Protein AF-A0A2V6WR02-F1 (afdb_monomer)

Mean predicted aligned error: 2.8 Å

pLDDT: mean 95.8, std 4.63, range [68.81, 98.56]

Foldseek 3Di:
DVQKDKDFDDDPNHGFWIWIKGQQDPPVGHQEIETPDTDGDPVCPPVCRRLVVVLVVCVVDFGKYKYWDFQVPVVVVVVCVVSVCVNVVNAKDKDQDPVNGGIMIIDGRNPD

Nearest PDB structures (foldseek):
  3exn-assembly1_A  TM=8.386E-01  e=8.373E-05  Thermus thermophilus HB8
  1j4j-assembly2_B  TM=6.556E-01  e=4.950E-04  Pseudomonas amygdali pv. tabaci
  3g8w-assembly1_A  TM=6.530E-01  e=2.746E-03  Staphylococcus epidermidis ATCC 12228
  1xeb-assembly6_F  TM=5.675E-01  e=2.000E-03  Pseudomonas aeruginosa
  6ee1-assembly1_A  TM=6.411E-01  e=3.948E-02  Mycobacterium tuberculosis CDC1551

Structure (mmCIF, N/CA/C/O backbone):
data_AF-A0A2V6WR02-F1
#
_entry.id   AF-A0A2V6WR02-F1
#
loop_
_atom_site.group_PDB
_atom_site.id
_atom_site.type_symbol
_atom_site.label_atom_id
_atom_site.label_alt_id
_atom_site.label_comp_id
_atom_site.label_asym_id
_atom_site.label_entity_id
_atom_site.label_seq_id
_atom_site.pdbx_PDB_ins_code
_atom_site.Cartn_x
_atom_site.Cartn_y
_atom_site.Cartn_z
_atom_site.occupancy
_atom_site.B_iso_or_equiv
_atom_site.auth_seq_id
_atom_site.auth_comp_id
_atom_site.auth_asym_id
_atom_site.auth_atom_id
_atom_site.pdbx_PDB_model_num
ATOM 1 N N . ASP A 1 1 ? 9.495 15.378 7.129 1.00 69.44 1 ASP A N 1
ATOM 2 C CA . ASP A 1 1 ? 10.101 15.098 5.812 1.00 69.44 1 ASP A CA 1
ATOM 3 C C . ASP A 1 1 ? 9.042 15.401 4.758 1.00 69.44 1 ASP A C 1
ATOM 5 O O . ASP A 1 1 ? 7.991 14.776 4.825 1.00 69.44 1 ASP A O 1
ATOM 9 N N . PRO A 1 2 ? 9.255 16.377 3.858 1.00 80.69 2 PRO A N 1
ATOM 10 C CA . PRO A 1 2 ? 8.253 16.799 2.876 1.00 80.69 2 PRO A CA 1
ATOM 11 C C . PRO A 1 2 ? 7.842 15.698 1.888 1.00 80.69 2 PRO A C 1
ATOM 13 O O . PRO A 1 2 ? 6.796 15.820 1.264 1.00 80.69 2 PRO A O 1
ATOM 16 N N . LYS A 1 3 ? 8.628 14.621 1.747 1.00 89.62 3 LYS A N 1
ATOM 17 C CA . LYS A 1 3 ? 8.296 13.481 0.874 1.00 89.62 3 LYS A CA 1
ATOM 18 C C . LYS A 1 3 ? 7.547 12.364 1.593 1.00 89.62 3 LYS A C 1
ATOM 20 O O . LYS A 1 3 ? 7.361 11.295 1.013 1.00 89.62 3 LYS A O 1
ATOM 25 N N . ARG A 1 4 ? 7.193 12.552 2.867 1.00 93.44 4 ARG A N 1
ATOM 26 C CA . ARG A 1 4 ? 6.527 11.535 3.682 1.00 93.44 4 ARG A CA 1
ATOM 27 C C . ARG A 1 4 ? 5.208 12.052 4.213 1.00 93.44 4 ARG A C 1
ATOM 29 O O . ARG A 1 4 ? 5.148 13.127 4.805 1.00 93.44 4 ARG A O 1
ATOM 36 N N . THR A 1 5 ? 4.183 11.225 4.085 1.00 96.31 5 THR A N 1
ATOM 37 C CA . THR A 1 5 ? 2.882 11.463 4.702 1.00 96.31 5 THR A CA 1
ATOM 38 C C . THR A 1 5 ? 2.569 10.312 5.641 1.00 96.31 5 THR A C 1
ATOM 40 O O . THR A 1 5 ? 2.646 9.146 5.253 1.00 96.31 5 THR A O 1
ATOM 43 N N . SER A 1 6 ? 2.236 10.647 6.885 1.00 97.12 6 SER A N 1
ATOM 44 C CA . SER A 1 6 ? 1.946 9.678 7.939 1.00 97.12 6 SER A CA 1
ATOM 45 C C . SER A 1 6 ? 0.478 9.752 8.325 1.00 97.12 6 SER A C 1
ATOM 47 O O . SER A 1 6 ? -0.056 10.839 8.539 1.00 97.12 6 SER A O 1
ATOM 49 N N . PHE A 1 7 ? -0.148 8.592 8.474 1.00 97.75 7 PHE A N 1
ATOM 50 C CA . PHE A 1 7 ? -1.537 8.452 8.885 1.00 97.75 7 PHE A CA 1
ATOM 51 C C . PHE A 1 7 ? -1.625 7.580 10.129 1.00 97.75 7 PHE A C 1
ATOM 53 O O . PHE A 1 7 ? -0.969 6.540 10.210 1.00 97.75 7 PHE A O 1
ATOM 60 N N . LEU A 1 8 ? -2.476 7.978 11.071 1.00 98.00 8 LEU A N 1
ATOM 61 C CA . LEU A 1 8 ? -2.939 7.113 12.150 1.00 98.00 8 LEU A CA 1
ATOM 62 C C . LEU A 1 8 ? -4.256 6.464 11.728 1.00 98.00 8 LEU A C 1
ATOM 64 O O . LEU A 1 8 ? -5.124 7.115 11.150 1.00 98.00 8 LEU A O 1
ATOM 68 N N . VAL A 1 9 ? -4.396 5.177 12.018 1.00 97.56 9 VAL A N 1
ATOM 69 C CA . VAL A 1 9 ? -5.609 4.408 11.731 1.00 97.56 9 VAL A CA 1
ATOM 70 C C . VAL A 1 9 ? -6.418 4.304 13.011 1.00 97.56 9 VAL A C 1
ATOM 72 O O . VAL A 1 9 ? -5.891 3.843 14.024 1.00 97.56 9 VAL A O 1
ATOM 75 N N . TYR A 1 10 ? -7.697 4.662 12.947 1.00 96.88 10 TYR A N 1
ATOM 76 C CA . TYR A 1 10 ? -8.646 4.506 14.044 1.00 96.88 10 TYR A CA 1
ATOM 77 C C . TYR A 1 10 ? -9.765 3.543 13.644 1.00 96.88 10 TYR A C 1
ATOM 79 O O . TYR A 1 10 ? -10.250 3.594 12.516 1.00 96.88 10 TYR A O 1
ATOM 87 N N . VAL A 1 11 ? -10.169 2.676 14.571 1.00 95.19 11 VAL A N 1
ATOM 88 C CA . VAL A 1 11 ? -11.345 1.799 14.454 1.00 95.19 11 VAL A CA 1
ATOM 89 C C . VAL A 1 11 ? -12.207 2.062 15.681 1.00 95.19 11 VAL A C 1
ATOM 91 O O . VAL A 1 11 ? -11.706 1.961 16.801 1.00 95.19 11 VAL A O 1
ATOM 94 N N . ASP A 1 12 ? -13.459 2.470 15.468 1.00 93.25 12 ASP A N 1
ATOM 95 C CA . ASP A 1 12 ? -14.409 2.848 16.527 1.00 93.25 12 ASP A CA 1
ATOM 96 C C . ASP A 1 12 ? -13.827 3.857 17.537 1.00 93.25 12 ASP A C 1
ATOM 98 O O . ASP A 1 12 ? -13.960 3.725 18.751 1.00 93.25 12 ASP A O 1
ATOM 102 N N . GLY A 1 13 ? -13.096 4.855 17.028 1.00 94.00 13 GLY A N 1
ATOM 103 C CA . GLY A 1 13 ? -12.453 5.896 17.839 1.00 94.00 13 GLY A CA 1
ATOM 104 C C . GLY A 1 13 ? -11.181 5.459 18.578 1.00 94.00 13 GLY A C 1
ATOM 105 O O . GLY A 1 13 ? -10.500 6.300 19.161 1.00 94.00 13 GLY A O 1
ATOM 106 N N . ALA A 1 14 ? -10.796 4.181 18.522 1.00 95.25 14 ALA A N 1
ATOM 107 C CA . ALA A 1 14 ? -9.576 3.678 19.144 1.00 95.25 14 ALA A CA 1
ATOM 108 C C . ALA A 1 14 ? -8.417 3.591 18.143 1.00 95.25 14 ALA A C 1
ATOM 110 O O . ALA A 1 14 ? -8.594 3.137 17.011 1.00 95.25 14 ALA A O 1
ATOM 111 N N . LEU A 1 15 ? -7.205 3.958 18.577 1.00 96.94 15 LEU A N 1
ATOM 112 C CA . LEU A 1 15 ? -6.002 3.801 17.757 1.00 96.94 15 LEU A CA 1
ATOM 113 C C . LEU A 1 15 ? -5.801 2.317 17.405 1.00 96.94 15 LEU A C 1
ATOM 115 O O . LEU A 1 15 ? -5.717 1.453 18.283 1.00 96.94 15 LEU A O 1
ATOM 119 N N . ALA A 1 16 ? -5.731 2.035 16.108 1.00 97.25 16 ALA A N 1
ATOM 120 C CA . ALA A 1 16 ? -5.704 0.696 15.534 1.00 97.25 16 ALA A CA 1
ATOM 121 C C . ALA A 1 16 ? -4.434 0.416 14.718 1.00 97.25 16 ALA A C 1
ATOM 123 O O . ALA A 1 16 ? -4.137 -0.750 14.447 1.00 97.25 16 ALA A O 1
ATOM 124 N N . GLY A 1 17 ? -3.669 1.441 14.340 1.00 97.81 17 GLY A N 1
ATOM 125 C CA . GLY A 1 17 ? -2.487 1.272 13.502 1.00 97.81 17 GLY A CA 1
ATOM 126 C C . GLY A 1 17 ? -1.968 2.570 12.900 1.00 97.81 17 GLY A C 1
ATOM 127 O O . GLY A 1 17 ? -2.340 3.660 13.333 1.00 97.81 17 GLY A O 1
ATOM 128 N N . PHE A 1 18 ? -1.117 2.438 11.887 1.00 98.38 18 PHE A N 1
ATOM 129 C CA . PHE A 1 18 ? -0.558 3.563 11.144 1.00 98.38 18 PHE A CA 1
ATOM 130 C C . PHE A 1 18 ? -0.106 3.152 9.737 1.00 98.38 18 PHE A C 1
ATOM 132 O O . PHE A 1 18 ? 0.134 1.971 9.460 1.00 98.38 18 PHE A O 1
ATOM 139 N N . VAL A 1 19 ? 0.041 4.149 8.863 1.00 98.50 19 VAL A N 1
ATOM 140 C CA . VAL A 1 19 ? 0.591 4.004 7.510 1.00 98.50 19 VAL A CA 1
ATOM 141 C C . VAL A 1 19 ? 1.541 5.155 7.216 1.00 98.50 19 VAL A C 1
ATOM 143 O O . VAL A 1 19 ? 1.200 6.311 7.463 1.00 98.50 19 VAL A O 1
ATOM 146 N N . LEU A 1 20 ? 2.716 4.850 6.668 1.00 97.94 20 LEU A N 1
ATOM 147 C CA . LEU A 1 20 ? 3.654 5.844 6.151 1.00 97.94 20 LEU A CA 1
ATOM 148 C C . LEU A 1 20 ? 3.770 5.682 4.636 1.00 97.94 20 LEU A C 1
ATOM 150 O O . LEU A 1 20 ? 4.177 4.628 4.146 1.00 97.94 20 LEU A O 1
ATOM 154 N N . VAL A 1 21 ? 3.444 6.748 3.912 1.00 97.81 21 VAL A N 1
ATOM 155 C CA . VAL A 1 21 ? 3.591 6.855 2.458 1.00 97.81 21 VAL A CA 1
ATOM 156 C C . VAL A 1 21 ? 4.823 7.695 2.150 1.00 97.81 21 VAL A C 1
ATOM 158 O O . VAL A 1 21 ? 5.064 8.704 2.818 1.00 97.81 21 VAL A O 1
ATOM 161 N N . ARG A 1 22 ? 5.599 7.296 1.138 1.00 96.69 22 ARG A N 1
ATOM 162 C CA . ARG A 1 22 ? 6.740 8.071 0.640 1.00 96.69 22 ARG A CA 1
ATOM 163 C C . ARG A 1 22 ? 6.632 8.335 -0.859 1.00 96.69 22 ARG A C 1
ATOM 165 O O . ARG A 1 22 ? 6.422 7.404 -1.635 1.00 96.69 22 ARG A O 1
ATOM 172 N N . ASP A 1 23 ? 6.879 9.580 -1.257 1.00 94.81 23 ASP A N 1
ATOM 173 C CA . ASP A 1 23 ? 7.140 9.963 -2.645 1.00 94.81 23 ASP A CA 1
ATOM 174 C C . ASP A 1 23 ? 8.599 9.643 -3.002 1.00 94.81 23 ASP A C 1
ATOM 176 O O . ASP A 1 23 ? 9.538 10.253 -2.480 1.00 94.81 23 ASP A O 1
ATOM 180 N N . GLY A 1 24 ? 8.806 8.670 -3.892 1.00 95.19 24 GLY A N 1
ATOM 181 C CA . GLY A 1 24 ? 10.131 8.133 -4.204 1.00 95.19 24 GLY A CA 1
ATOM 182 C C . GLY A 1 24 ? 10.276 6.690 -3.733 1.00 95.19 24 GLY A C 1
ATOM 183 O O . GLY A 1 24 ? 10.849 6.419 -2.669 1.00 95.19 24 GLY A O 1
ATOM 184 N N . ALA A 1 25 ? 9.750 5.770 -4.534 1.00 95.75 25 ALA A N 1
ATOM 185 C CA . ALA A 1 25 ? 9.848 4.341 -4.293 1.00 95.75 25 ALA A CA 1
ATOM 186 C C . ALA A 1 25 ? 11.298 3.845 -4.369 1.00 95.75 25 ALA A C 1
ATOM 188 O O . ALA A 1 25 ? 12.125 4.414 -5.086 1.00 95.75 25 ALA A O 1
ATOM 189 N N . ARG A 1 26 ? 11.608 2.779 -3.625 1.00 92.56 26 ARG A N 1
ATOM 190 C CA . ARG A 1 26 ? 12.967 2.233 -3.499 1.00 92.56 26 ARG A CA 1
ATOM 191 C C . ARG A 1 26 ? 13.635 1.908 -4.839 1.00 92.56 26 ARG A C 1
ATOM 193 O O . ARG A 1 26 ? 14.813 2.214 -4.989 1.00 92.56 26 ARG A O 1
ATOM 200 N N . PHE A 1 27 ? 12.925 1.277 -5.772 1.00 95.38 27 PHE A N 1
ATOM 201 C CA . PHE A 1 27 ? 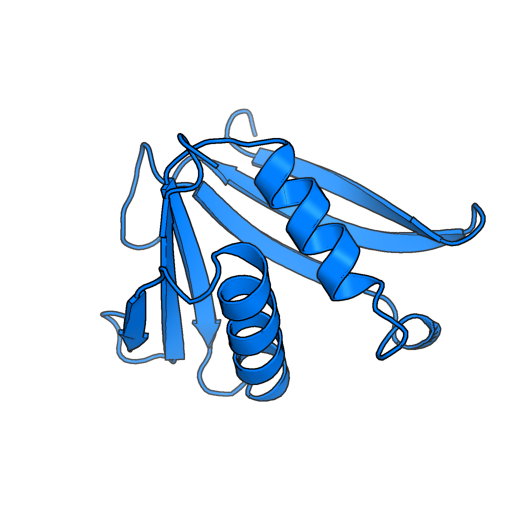13.492 0.821 -7.045 1.00 95.38 27 PHE A CA 1
ATOM 202 C C . PHE A 1 27 ? 13.024 1.657 -8.237 1.00 95.38 27 PHE A C 1
ATOM 204 O O . PHE A 1 27 ? 13.791 1.845 -9.177 1.00 95.38 27 PHE A O 1
ATOM 211 N N . ALA A 1 28 ? 11.788 2.163 -8.222 1.00 95.44 28 ALA A N 1
ATOM 212 C CA . ALA A 1 28 ? 11.270 3.008 -9.304 1.00 95.44 28 ALA A CA 1
ATOM 213 C C . ALA A 1 28 ? 11.634 4.501 -9.165 1.00 95.44 28 ALA A C 1
ATOM 215 O O . ALA A 1 28 ? 11.557 5.240 -10.144 1.00 95.44 28 ALA A O 1
ATOM 216 N N . GLY A 1 29 ? 12.044 4.955 -7.977 1.00 94.88 29 GLY A N 1
ATOM 217 C CA . GLY A 1 29 ? 12.468 6.333 -7.746 1.00 94.88 29 GLY A CA 1
ATOM 218 C C . GLY A 1 29 ? 11.328 7.357 -7.767 1.00 94.88 29 GLY A C 1
ATOM 219 O O . GLY A 1 29 ? 10.180 7.068 -7.420 1.00 94.88 29 GLY A O 1
ATOM 220 N N . VAL A 1 30 ? 11.676 8.601 -8.114 1.00 93.94 30 VAL A N 1
ATOM 221 C CA . VAL A 1 30 ? 10.769 9.763 -8.103 1.00 93.94 30 VAL A CA 1
ATOM 222 C C . VAL A 1 30 ? 9.607 9.564 -9.082 1.00 93.94 30 VAL A C 1
ATOM 224 O O . VAL A 1 30 ? 9.773 9.000 -10.158 1.00 93.94 30 VAL A O 1
ATOM 227 N N . GLY A 1 31 ? 8.414 10.034 -8.707 1.00 94.06 31 GLY A N 1
ATOM 228 C CA . GLY A 1 31 ? 7.191 9.859 -9.500 1.00 94.06 31 GLY A CA 1
ATOM 229 C C . GLY A 1 31 ? 6.492 8.513 -9.283 1.00 94.06 31 GLY A C 1
ATOM 230 O O . GLY A 1 31 ? 5.439 8.281 -9.873 1.00 94.06 31 GLY A O 1
ATOM 231 N N . THR A 1 32 ? 7.044 7.654 -8.420 1.00 97.44 32 THR A N 1
ATOM 232 C CA . THR A 1 32 ? 6.402 6.430 -7.929 1.00 97.44 32 THR A CA 1
ATOM 233 C C . THR A 1 32 ? 6.360 6.462 -6.405 1.00 97.44 32 THR A C 1
ATOM 235 O O . THR A 1 32 ? 7.351 6.810 -5.757 1.00 97.44 32 THR A O 1
ATOM 238 N N . ARG A 1 33 ? 5.209 6.123 -5.828 1.00 97.94 33 ARG A N 1
ATOM 239 C CA . ARG A 1 33 ? 4.988 6.088 -4.379 1.00 97.94 33 ARG A CA 1
ATOM 240 C C . ARG A 1 33 ? 5.215 4.703 -3.815 1.00 97.94 33 ARG A C 1
ATOM 242 O O . ARG A 1 33 ? 5.006 3.706 -4.500 1.00 97.94 33 ARG A O 1
ATOM 249 N N . GLU A 1 34 ? 5.571 4.651 -2.541 1.00 97.31 34 GLU A N 1
ATOM 250 C CA . GLU A 1 34 ? 5.552 3.413 -1.769 1.00 97.31 34 GLU A CA 1
ATOM 251 C C . GLU A 1 34 ? 4.858 3.601 -0.423 1.00 97.31 34 GLU A C 1
ATOM 253 O O . GLU A 1 34 ? 4.788 4.708 0.116 1.00 97.31 34 GLU A O 1
ATOM 258 N N . ILE A 1 35 ? 4.402 2.488 0.148 1.00 98.06 35 ILE A N 1
ATOM 259 C CA . ILE A 1 35 ? 4.098 2.403 1.575 1.00 98.06 35 ILE A CA 1
ATOM 260 C C . ILE A 1 35 ? 5.362 1.899 2.270 1.00 98.06 35 ILE A C 1
ATOM 262 O O . ILE A 1 35 ? 5.709 0.724 2.148 1.00 98.06 35 ILE A O 1
ATOM 266 N N . SER A 1 36 ? 6.067 2.790 2.969 1.00 95.44 36 SER A N 1
ATOM 267 C CA . SER A 1 36 ? 7.322 2.438 3.641 1.00 95.44 36 SER A CA 1
ATOM 268 C C . SER A 1 36 ? 7.080 1.662 4.930 1.00 95.44 36 SER A C 1
ATOM 270 O O . SER A 1 36 ? 7.880 0.802 5.288 1.00 95.44 36 SER A O 1
ATOM 272 N N . GLU A 1 37 ? 5.974 1.954 5.622 1.00 96.69 37 GLU A N 1
ATOM 273 C CA . GLU A 1 37 ? 5.542 1.217 6.809 1.00 96.69 37 GLU A CA 1
ATOM 274 C C . GLU A 1 37 ? 4.020 1.081 6.838 1.00 96.69 37 GLU A C 1
ATOM 276 O O . GLU A 1 37 ? 3.287 2.017 6.515 1.00 96.69 37 GLU A O 1
ATOM 281 N N . PHE A 1 38 ? 3.549 -0.096 7.243 1.00 97.94 38 PHE A N 1
ATOM 282 C CA . PHE A 1 38 ? 2.132 -0.408 7.371 1.00 97.94 38 PHE A CA 1
ATOM 283 C C . PHE A 1 38 ? 1.919 -1.316 8.571 1.00 97.94 38 PHE A C 1
ATOM 285 O O . PHE A 1 38 ? 2.456 -2.428 8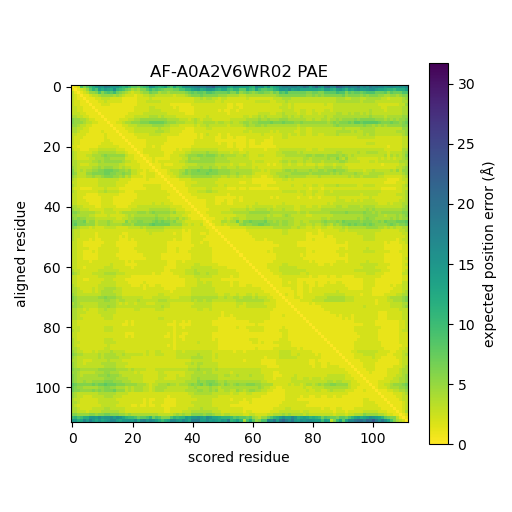.622 1.00 97.94 38 PHE A O 1
ATOM 292 N N . PHE A 1 39 ? 1.117 -0.866 9.529 1.00 97.31 39 PHE A N 1
ATOM 293 C CA . PHE A 1 39 ? 0.879 -1.627 10.741 1.00 97.31 39 PHE A CA 1
ATOM 294 C C . PHE A 1 39 ? -0.568 -1.519 11.199 1.00 97.31 39 PHE A C 1
ATOM 296 O O . PHE A 1 39 ? -1.128 -0.434 11.305 1.00 97.31 39 PHE A O 1
ATOM 303 N N . VAL A 1 40 ? -1.144 -2.671 11.540 1.00 96.81 40 VAL A N 1
ATOM 304 C CA . VAL A 1 40 ? -2.450 -2.792 12.194 1.00 96.81 40 VAL A CA 1
ATOM 305 C C . VAL A 1 40 ? -2.275 -3.664 13.435 1.00 96.81 40 VAL A C 1
ATOM 307 O O . VAL A 1 40 ? -1.665 -4.744 13.371 1.00 96.81 40 VAL A O 1
ATOM 310 N N . LEU A 1 41 ? -2.804 -3.208 14.570 1.00 95.88 41 LEU A N 1
ATOM 311 C CA . LEU A 1 41 ? -2.778 -3.919 15.845 1.00 95.88 41 LEU A CA 1
ATOM 312 C C . LEU A 1 41 ? -3.446 -5.288 15.720 1.00 95.88 41 LEU A C 1
ATOM 314 O O . LEU A 1 41 ? -4.464 -5.452 15.050 1.00 95.88 41 LEU A O 1
ATOM 318 N N . ARG A 1 42 ? -2.890 -6.283 16.419 1.00 93.44 42 ARG A N 1
ATOM 319 C CA . ARG A 1 42 ? -3.314 -7.690 16.322 1.00 93.44 42 ARG A CA 1
ATOM 320 C C . ARG A 1 42 ? -4.821 -7.885 16.531 1.00 93.44 42 ARG A C 1
ATOM 322 O O . ARG A 1 42 ? -5.409 -8.678 15.802 1.00 93.44 42 ARG A O 1
ATOM 329 N N . ARG A 1 43 ? -5.428 -7.156 17.475 1.00 93.88 43 ARG A N 1
ATOM 330 C CA . ARG A 1 43 ? -6.866 -7.239 17.794 1.00 93.88 43 ARG A CA 1
ATOM 331 C C . ARG A 1 43 ? -7.796 -6.815 16.646 1.00 93.88 43 ARG A C 1
ATOM 333 O O . ARG A 1 43 ? -8.943 -7.231 16.643 1.00 93.88 43 ARG A O 1
ATOM 340 N N . HIS A 1 44 ? -7.295 -6.040 15.679 1.00 92.38 44 HIS A N 1
ATOM 341 C CA . HIS A 1 44 ? -8.047 -5.559 14.509 1.00 92.38 44 HIS A CA 1
ATOM 342 C C . HIS A 1 44 ? -7.678 -6.307 13.212 1.00 92.38 44 HIS A C 1
ATOM 344 O O . HIS A 1 44 ? -8.089 -5.928 12.116 1.00 92.38 44 HIS A O 1
ATOM 350 N N . ARG A 1 45 ? -6.857 -7.365 13.287 1.00 89.94 45 ARG A N 1
ATOM 351 C CA . ARG A 1 45 ? -6.463 -8.146 12.102 1.00 89.94 45 ARG A CA 1
ATOM 352 C C . ARG A 1 45 ? -7.537 -9.165 11.731 1.00 89.94 45 ARG A C 1
ATOM 354 O O . ARG A 1 45 ? -8.244 -9.673 12.594 1.00 89.94 45 ARG A O 1
ATOM 361 N N . ARG A 1 46 ? -7.568 -9.537 10.444 1.00 89.12 46 ARG A N 1
ATOM 362 C CA . ARG A 1 46 ? -8.520 -10.502 9.847 1.00 89.12 46 ARG A CA 1
ATOM 363 C C . ARG A 1 46 ? -9.991 -10.062 9.903 1.00 89.12 46 ARG A C 1
ATOM 365 O O . ARG A 1 46 ? -10.874 -10.887 9.738 1.00 8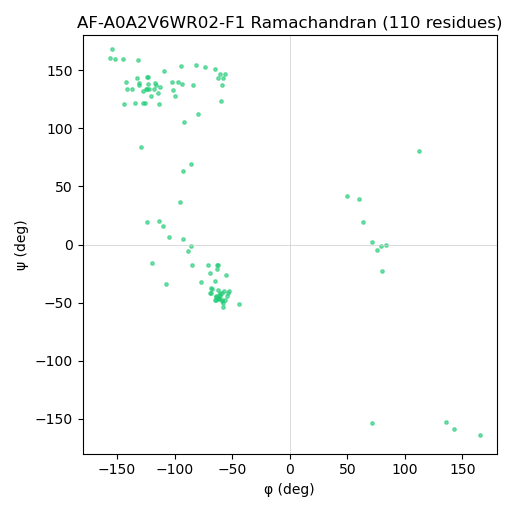9.12 46 ARG A O 1
ATOM 372 N N . GLN A 1 47 ? -10.230 -8.767 10.097 1.00 91.62 47 GLN A N 1
ATOM 373 C CA . GLN A 1 47 ? -11.553 -8.130 10.097 1.00 91.62 47 GLN A CA 1
ATOM 374 C C . GLN A 1 47 ? -11.711 -7.158 8.911 1.00 91.6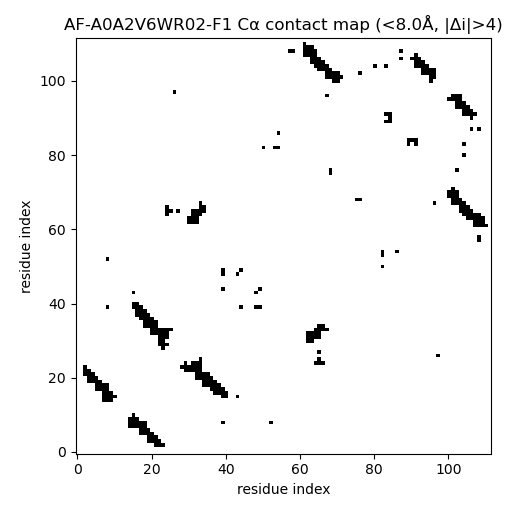2 47 GLN A C 1
ATOM 376 O O . GLN A 1 47 ? -12.490 -6.223 8.973 1.00 91.62 47 GLN A O 1
ATOM 381 N N . GLY A 1 48 ? -10.896 -7.292 7.858 1.00 94.06 48 GLY A N 1
ATOM 382 C CA . GLY A 1 48 ? -10.926 -6.391 6.693 1.00 94.06 48 GLY A CA 1
ATOM 383 C C . GLY A 1 48 ? -10.195 -5.050 6.864 1.00 94.06 48 GLY A C 1
ATOM 384 O O . GLY A 1 48 ? -9.707 -4.520 5.870 1.00 94.06 48 GLY A O 1
ATOM 385 N N . VAL A 1 49 ? -9.989 -4.574 8.101 1.00 96.19 49 VAL A N 1
ATOM 386 C CA . VAL A 1 49 ? -9.389 -3.256 8.426 1.00 96.19 49 VAL A CA 1
ATOM 387 C C . VAL A 1 49 ? -8.151 -2.918 7.591 1.00 96.19 49 VAL A C 1
ATOM 389 O O . VAL A 1 49 ? -8.076 -1.856 6.986 1.00 96.19 49 VAL A O 1
ATOM 392 N N . GLY A 1 50 ? -7.168 -3.821 7.515 1.00 97.00 50 GLY A N 1
ATOM 393 C CA . GLY A 1 50 ? -5.939 -3.549 6.762 1.00 97.00 50 GLY A CA 1
ATOM 394 C C . GLY A 1 50 ? -6.177 -3.335 5.262 1.00 97.00 50 GLY A C 1
ATOM 395 O O . GLY A 1 50 ? -5.553 -2.466 4.661 1.00 97.00 50 GLY A O 1
ATOM 396 N N . GLY A 1 51 ? -7.089 -4.103 4.662 1.00 98.00 51 GLY A N 1
ATOM 397 C CA . GLY A 1 51 ? -7.429 -3.956 3.247 1.00 98.00 51 GLY A CA 1
ATOM 398 C C . GLY A 1 51 ? -8.152 -2.640 2.969 1.00 98.00 51 GLY A C 1
ATOM 399 O O . GLY A 1 51 ? -7.815 -1.955 2.006 1.00 98.00 51 GLY A O 1
ATOM 400 N N . GLU A 1 52 ? -9.082 -2.247 3.841 1.00 97.75 52 GLU A N 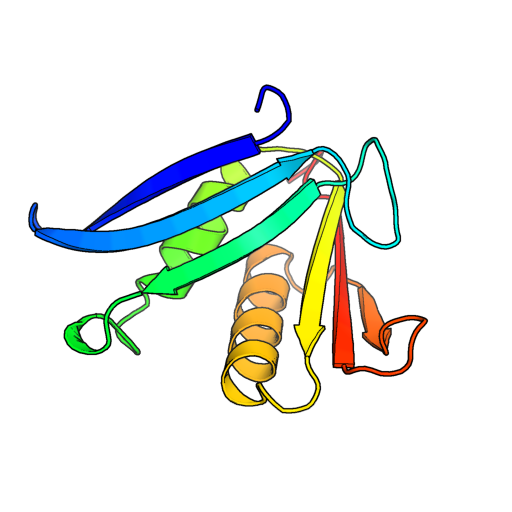1
ATOM 401 C CA . GLU A 1 52 ? -9.777 -0.960 3.726 1.00 97.75 52 GLU A CA 1
ATOM 402 C C . GLU A 1 52 ? -8.828 0.224 3.888 1.00 97.75 52 GLU A C 1
ATOM 404 O O . GLU A 1 52 ? -8.848 1.137 3.068 1.00 97.75 52 GLU A O 1
ATOM 409 N N . VAL A 1 53 ? -7.941 0.182 4.886 1.00 98.06 53 VAL A N 1
ATOM 410 C CA . VAL A 1 53 ? -6.925 1.222 5.092 1.00 98.06 53 VAL A CA 1
ATOM 411 C C . VAL A 1 53 ? -6.034 1.360 3.860 1.00 98.06 53 VAL A C 1
ATOM 413 O O . VAL A 1 53 ? -5.823 2.473 3.384 1.00 98.06 53 VAL A O 1
ATOM 416 N N . ALA A 1 54 ? -5.526 0.247 3.323 1.00 98.38 54 ALA A N 1
ATOM 417 C CA . ALA A 1 54 ? -4.697 0.268 2.123 1.00 98.38 54 ALA A CA 1
ATOM 418 C C . ALA A 1 54 ? -5.447 0.857 0.920 1.00 98.38 54 ALA A C 1
ATOM 420 O O . ALA A 1 54 ? -4.904 1.715 0.229 1.00 98.38 54 ALA A O 1
ATOM 421 N N . ARG A 1 55 ? -6.710 0.459 0.710 1.00 98.19 55 ARG A N 1
ATOM 422 C CA . ARG A 1 55 ? -7.566 1.018 -0.343 1.00 98.19 55 ARG A CA 1
ATOM 423 C C . ARG A 1 55 ? -7.729 2.530 -0.191 1.00 98.19 55 ARG A C 1
ATOM 425 O O . ARG A 1 55 ? -7.494 3.249 -1.154 1.00 98.19 55 ARG A O 1
ATOM 432 N N . CYS A 1 56 ? -8.089 3.005 1.001 1.00 97.69 56 CYS A N 1
ATOM 433 C CA . CYS A 1 56 ? -8.242 4.434 1.270 1.00 97.69 56 CYS A CA 1
ATOM 434 C C . CYS A 1 56 ? -6.941 5.197 0.999 1.00 97.69 56 CYS A C 1
ATOM 436 O O . CYS A 1 56 ? -6.971 6.262 0.393 1.00 97.69 56 CYS A O 1
ATOM 438 N N . VAL A 1 57 ? -5.791 4.641 1.393 1.00 98.25 57 VAL A N 1
ATOM 439 C CA . VAL A 1 57 ? -4.482 5.239 1.098 1.00 98.25 57 VAL A CA 1
ATOM 440 C C . VAL A 1 57 ? -4.226 5.308 -0.403 1.00 98.25 57 VAL A C 1
ATOM 442 O O . VAL A 1 57 ? -3.829 6.360 -0.890 1.00 98.25 57 VAL A O 1
ATOM 445 N N . PHE A 1 58 ? -4.486 4.243 -1.157 1.00 98.31 58 PHE A N 1
ATOM 446 C CA . PHE A 1 58 ? -4.325 4.288 -2.609 1.00 98.31 58 PHE A CA 1
ATOM 447 C C . PHE A 1 58 ? -5.248 5.328 -3.259 1.00 98.31 58 PHE A C 1
ATOM 449 O O . PHE A 1 58 ? -4.782 6.102 -4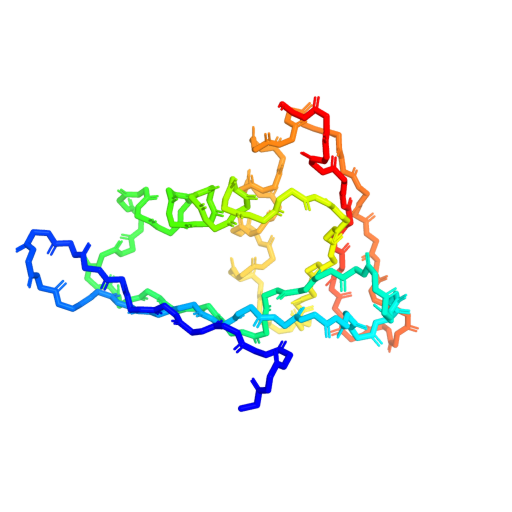.093 1.00 98.31 58 PHE A O 1
ATOM 456 N N . ASP A 1 59 ? -6.511 5.404 -2.833 1.00 97.62 59 ASP A N 1
ATOM 457 C CA . ASP A 1 59 ? -7.493 6.365 -3.353 1.00 97.62 59 ASP A CA 1
ATOM 458 C C . ASP A 1 59 ? -7.117 7.828 -3.032 1.00 97.62 59 ASP A C 1
ATOM 460 O O . ASP A 1 59 ? -7.377 8.719 -3.838 1.00 97.62 59 ASP A O 1
ATOM 464 N N . MET A 1 60 ? -6.448 8.089 -1.901 1.00 96.75 60 MET A N 1
ATOM 465 C CA . MET A 1 60 ? -5.949 9.430 -1.551 1.00 96.75 60 MET A CA 1
ATOM 466 C C . MET A 1 60 ? -4.785 9.904 -2.433 1.00 96.75 60 MET A C 1
ATOM 468 O O . MET A 1 60 ? -4.578 11.110 -2.560 1.00 96.75 60 MET A O 1
ATOM 472 N N . PHE A 1 61 ? -4.019 8.989 -3.038 1.00 96.19 61 PHE A N 1
ATOM 473 C CA . PHE A 1 61 ? -2.863 9.345 -3.867 1.00 96.19 61 PHE A CA 1
ATOM 474 C C . PHE A 1 61 ? -2.905 8.655 -5.236 1.00 96.19 61 PHE A C 1
ATOM 476 O O . PHE A 1 61 ? -2.230 7.638 -5.443 1.00 96.19 61 PHE A O 1
ATOM 483 N N . PRO A 1 62 ? -3.626 9.242 -6.207 1.00 96.75 62 PRO A N 1
ATOM 484 C CA . PRO A 1 62 ? -3.579 8.794 -7.590 1.00 96.75 62 PRO A CA 1
ATOM 485 C C . PRO A 1 62 ? -2.153 8.854 -8.161 1.00 96.75 62 PRO A C 1
ATOM 487 O O . PRO A 1 62 ? -1.413 9.825 -7.950 1.00 96.75 62 PRO A O 1
ATOM 490 N N . GLY A 1 63 ? -1.758 7.814 -8.893 1.00 97.44 63 GLY A N 1
ATOM 491 C CA . GLY A 1 63 ? -0.469 7.719 -9.570 1.00 97.44 63 GLY A CA 1
ATOM 492 C C . GLY A 1 63 ? 0.139 6.318 -9.560 1.00 97.44 63 GLY A C 1
ATOM 493 O O . GLY A 1 63 ? -0.531 5.302 -9.379 1.00 97.44 63 GLY A O 1
ATOM 494 N N . LYS A 1 64 ? 1.457 6.277 -9.760 1.00 98.31 64 LYS A N 1
ATOM 495 C CA . LYS A 1 64 ? 2.235 5.037 -9.796 1.00 98.31 64 LYS A CA 1
ATOM 496 C C . LYS A 1 64 ? 2.617 4.594 -8.393 1.00 98.31 64 LYS A C 1
ATOM 498 O O . LYS A 1 64 ? 3.098 5.399 -7.593 1.00 98.31 64 LYS A O 1
ATOM 503 N N . TRP A 1 65 ? 2.493 3.299 -8.147 1.00 98.56 65 TRP A N 1
ATOM 504 C CA . TRP A 1 65 ? 2.812 2.655 -6.883 1.00 98.56 65 TRP A CA 1
ATOM 505 C C . TRP A 1 65 ? 3.819 1.524 -7.062 1.00 98.56 65 TRP A C 1
ATOM 507 O O . TRP A 1 65 ? 3.776 0.772 -8.036 1.00 98.56 65 TRP A O 1
ATOM 517 N N . GLU A 1 66 ? 4.697 1.386 -6.075 1.00 98.44 66 GLU A N 1
ATOM 518 C CA . GLU A 1 66 ? 5.598 0.261 -5.874 1.00 98.44 66 GLU A CA 1
ATOM 519 C C . GLU A 1 66 ? 5.540 -0.147 -4.400 1.00 98.44 66 GLU A C 1
ATOM 521 O O . GLU A 1 66 ? 5.806 0.653 -3.505 1.00 98.44 66 GLU A O 1
ATOM 526 N N . LEU A 1 67 ? 5.181 -1.398 -4.130 1.00 98.19 67 LEU A N 1
ATOM 527 C CA . LEU A 1 67 ? 5.174 -1.952 -2.781 1.00 98.19 67 LEU A CA 1
ATOM 528 C C . LEU A 1 67 ? 6.164 -3.100 -2.722 1.00 98.19 67 LEU A C 1
ATOM 530 O O . LEU A 1 67 ? 6.174 -3.956 -3.600 1.00 98.19 67 LEU A O 1
ATOM 534 N N . THR A 1 68 ? 6.988 -3.131 -1.679 1.00 97.69 68 THR A N 1
ATOM 535 C CA . THR A 1 68 ? 8.006 -4.170 -1.503 1.00 97.69 68 THR A CA 1
ATOM 536 C C . THR A 1 68 ? 7.816 -4.878 -0.170 1.00 97.69 68 THR A C 1
ATOM 538 O O . THR A 1 68 ? 7.423 -4.274 0.828 1.00 97.69 68 THR A O 1
ATOM 541 N N . GLN A 1 69 ? 8.084 -6.180 -0.142 1.00 97.44 69 GLN A N 1
ATOM 542 C CA . GLN A 1 69 ? 8.079 -6.983 1.078 1.00 97.44 69 GLN A CA 1
ATOM 543 C C . GLN A 1 69 ? 9.337 -7.839 1.118 1.00 97.44 69 GLN A C 1
ATOM 545 O O . GLN A 1 69 ? 9.797 -8.316 0.084 1.00 97.44 69 GLN A O 1
ATOM 550 N N . ILE A 1 70 ? 9.902 -8.033 2.308 1.00 97.00 70 ILE A N 1
ATOM 551 C CA . ILE A 1 70 ? 11.061 -8.913 2.498 1.00 97.00 70 ILE A CA 1
ATOM 552 C C . ILE A 1 70 ? 10.664 -10.391 2.410 1.00 97.00 70 ILE A C 1
ATOM 554 O O . ILE A 1 70 ? 9.529 -10.751 2.738 1.00 97.00 70 ILE A O 1
ATOM 558 N N . THR A 1 71 ? 11.604 -11.253 2.016 1.00 96.19 71 THR A N 1
ATOM 559 C CA . THR A 1 71 ? 11.380 -12.703 1.849 1.00 96.19 71 THR A CA 1
ATOM 560 C C . THR A 1 71 ? 10.793 -13.367 3.095 1.00 96.19 71 THR A C 1
ATOM 562 O O . THR A 1 71 ? 9.861 -14.158 2.987 1.00 96.19 71 THR A O 1
ATOM 565 N N . SER A 1 72 ? 11.279 -13.005 4.286 1.00 96.88 72 SER A N 1
ATOM 566 C CA . SER A 1 72 ? 10.835 -13.596 5.556 1.00 96.88 72 SER A CA 1
ATOM 567 C C . SER A 1 72 ? 9.420 -13.185 5.978 1.00 96.88 72 SER A C 1
ATOM 569 O O . SER A 1 72 ? 8.804 -13.861 6.801 1.00 96.88 72 SER A O 1
ATOM 571 N N . ASN A 1 73 ? 8.862 -12.106 5.419 1.00 96.44 73 ASN A N 1
ATOM 572 C CA . ASN A 1 73 ? 7.536 -11.614 5.788 1.00 96.44 73 ASN A CA 1
ATOM 573 C C . ASN A 1 73 ? 6.441 -12.202 4.886 1.00 96.44 73 ASN A C 1
ATOM 575 O O . ASN A 1 73 ? 5.749 -11.491 4.153 1.00 96.44 73 ASN A O 1
ATOM 579 N N . VAL A 1 74 ? 6.284 -13.525 4.956 1.00 96.50 74 VAL A N 1
ATOM 580 C CA . VAL A 1 74 ? 5.323 -14.288 4.140 1.00 96.50 74 VAL A CA 1
ATOM 581 C C . VAL A 1 74 ? 3.889 -13.787 4.342 1.00 96.50 74 VAL A C 1
ATOM 583 O O . VAL A 1 74 ? 3.144 -13.625 3.378 1.00 96.50 74 VAL A O 1
ATOM 586 N N . ALA A 1 75 ? 3.511 -13.461 5.583 1.00 95.31 75 ALA A N 1
ATOM 587 C CA . ALA A 1 75 ? 2.182 -12.936 5.890 1.00 95.31 75 ALA A CA 1
ATOM 588 C C . ALA A 1 75 ? 1.897 -11.607 5.168 1.00 95.31 75 ALA A C 1
ATOM 590 O O . ALA A 1 75 ? 0.804 -11.433 4.630 1.00 95.31 75 ALA A O 1
ATOM 591 N N . ALA A 1 76 ? 2.871 -10.689 5.109 1.00 95.94 76 ALA A N 1
ATOM 592 C CA . ALA A 1 76 ? 2.711 -9.442 4.366 1.00 95.94 76 ALA A CA 1
ATOM 593 C C . ALA A 1 76 ? 2.649 -9.671 2.852 1.00 95.94 76 ALA A C 1
ATOM 595 O O . ALA A 1 76 ? 1.871 -8.999 2.187 1.00 95.94 76 ALA A O 1
ATOM 596 N N . GLN A 1 77 ? 3.418 -10.617 2.304 1.00 97.50 77 GLN A N 1
ATOM 597 C CA . GLN A 1 77 ? 3.355 -10.936 0.871 1.00 97.50 77 GLN A CA 1
ATOM 598 C C . GLN A 1 77 ? 1.966 -11.442 0.468 1.00 97.50 77 GLN A C 1
ATOM 600 O O . GLN A 1 77 ? 1.397 -10.958 -0.508 1.00 97.50 77 GLN A O 1
ATOM 605 N N . VAL A 1 78 ? 1.388 -12.371 1.242 1.00 97.19 78 VAL A N 1
ATOM 606 C CA . VAL A 1 78 ? 0.023 -12.865 0.993 1.00 97.19 78 VAL A CA 1
ATOM 607 C C . VAL A 1 78 ? -0.992 -11.730 1.114 1.00 97.19 78 VAL A C 1
ATOM 609 O O . VAL A 1 78 ? -1.834 -11.568 0.233 1.00 97.19 78 VAL A O 1
ATOM 612 N N . PHE A 1 79 ? -0.882 -10.919 2.169 1.00 97.62 79 PHE A N 1
ATOM 613 C CA . PHE A 1 79 ? -1.760 -9.771 2.392 1.00 97.62 79 PHE A CA 1
ATOM 614 C C . PHE A 1 79 ? -1.722 -8.778 1.222 1.00 97.62 79 PHE A C 1
ATOM 616 O O . PHE A 1 79 ? -2.767 -8.461 0.657 1.00 97.62 79 PHE A O 1
ATOM 623 N N . TRP A 1 80 ? -0.535 -8.316 0.821 1.00 98.19 80 TRP A N 1
ATOM 624 C CA . TRP A 1 80 ? -0.400 -7.321 -0.243 1.00 98.19 80 TRP A CA 1
ATOM 625 C C . TRP A 1 80 ? -0.815 -7.863 -1.604 1.00 98.19 80 TRP A C 1
ATOM 627 O O . TRP A 1 80 ? -1.500 -7.153 -2.335 1.00 98.19 80 TRP A O 1
ATOM 637 N N . ARG A 1 81 ? -0.506 -9.130 -1.913 1.00 98.38 81 ARG A N 1
ATOM 638 C CA . ARG A 1 81 ? -0.990 -9.780 -3.137 1.00 98.38 81 ARG A CA 1
ATOM 639 C C . ARG A 1 81 ? -2.517 -9.739 -3.220 1.00 98.38 81 ARG A C 1
ATOM 641 O O . ARG A 1 81 ? -3.055 -9.330 -4.241 1.00 98.38 81 ARG A O 1
ATOM 648 N N . GLN A 1 82 ? -3.215 -10.103 -2.142 1.00 98.12 82 GLN A N 1
ATOM 649 C CA . GLN A 1 82 ? -4.683 -10.081 -2.097 1.00 98.12 82 GLN A CA 1
ATOM 650 C C . GLN A 1 82 ? -5.249 -8.660 -2.217 1.00 98.12 82 GLN A C 1
ATOM 652 O O . GLN A 1 82 ? -6.149 -8.421 -3.021 1.00 98.12 82 GLN A O 1
ATOM 657 N N . VAL A 1 83 ? -4.712 -7.714 -1.443 1.00 98.38 83 VAL A N 1
ATOM 658 C CA . VAL A 1 83 ? -5.191 -6.324 -1.414 1.00 98.38 83 VAL A CA 1
ATOM 659 C C . VAL A 1 83 ? -4.988 -5.636 -2.760 1.00 98.38 83 VAL A C 1
ATOM 661 O O . VAL A 1 83 ? -5.918 -5.021 -3.276 1.00 98.38 83 VAL A O 1
ATOM 664 N N . ILE A 1 84 ? -3.798 -5.752 -3.351 1.00 98.50 84 ILE A N 1
ATOM 665 C CA . ILE A 1 84 ? -3.472 -5.096 -4.621 1.00 98.50 84 ILE A CA 1
ATOM 666 C C . ILE A 1 84 ? -4.258 -5.738 -5.766 1.00 98.50 84 ILE A C 1
ATOM 668 O O . ILE A 1 84 ? -4.809 -5.012 -6.595 1.00 98.50 84 ILE A O 1
ATOM 672 N N . ALA A 1 85 ? -4.382 -7.070 -5.794 1.00 98.44 85 ALA A N 1
ATOM 673 C CA . ALA A 1 85 ? -5.199 -7.757 -6.792 1.00 98.44 85 ALA A CA 1
ATOM 674 C C . ALA A 1 85 ? -6.661 -7.293 -6.743 1.00 98.44 85 ALA A C 1
ATOM 676 O O . ALA A 1 85 ? -7.214 -6.913 -7.776 1.00 98.44 85 ALA A O 1
ATOM 677 N N . ALA A 1 86 ? -7.266 -7.250 -5.551 1.00 98.12 86 ALA A N 1
ATOM 678 C CA . ALA A 1 86 ? -8.638 -6.781 -5.376 1.00 98.12 86 ALA A CA 1
ATOM 679 C C . ALA A 1 86 ? -8.793 -5.298 -5.753 1.00 98.12 86 ALA A C 1
ATOM 681 O O . ALA A 1 86 ? -9.721 -4.931 -6.472 1.00 98.12 86 ALA A O 1
ATOM 682 N N . TYR A 1 87 ? -7.862 -4.443 -5.319 1.00 98.31 87 TYR A N 1
ATOM 683 C CA . TYR A 1 87 ? -7.904 -3.006 -5.590 1.00 98.31 87 TYR A CA 1
ATOM 684 C C . TYR A 1 87 ? -7.823 -2.688 -7.087 1.00 98.31 87 TYR A C 1
ATOM 686 O O . TYR A 1 87 ? -8.600 -1.887 -7.612 1.00 98.31 87 TYR A O 1
ATOM 694 N N . THR A 1 88 ? -6.894 -3.338 -7.784 1.00 97.94 88 THR A N 1
ATOM 695 C CA . THR A 1 88 ? -6.591 -3.072 -9.198 1.00 97.94 88 THR A CA 1
ATOM 696 C C . THR A 1 88 ? -7.451 -3.882 -10.170 1.00 97.94 88 THR A C 1
ATOM 698 O O . THR A 1 88 ? -7.346 -3.689 -11.381 1.00 97.94 88 THR A O 1
ATOM 701 N N . GLY A 1 89 ? -8.285 -4.804 -9.675 1.00 97.19 89 GLY A N 1
ATOM 702 C CA . GLY A 1 89 ? -8.975 -5.783 -10.519 1.00 97.19 89 GLY A CA 1
ATOM 703 C C . GLY A 1 89 ? -7.987 -6.667 -11.286 1.00 97.19 89 GLY A C 1
ATOM 704 O O . GLY A 1 89 ? -8.169 -6.906 -12.476 1.00 97.19 89 GLY A O 1
ATOM 705 N N . GLY A 1 90 ? -6.891 -7.061 -10.632 1.00 97.19 90 GLY A N 1
ATOM 706 C CA . GLY A 1 90 ? -5.815 -7.870 -11.210 1.00 97.19 90 GLY A CA 1
ATOM 707 C C . GLY A 1 90 ? -4.817 -7.112 -12.095 1.00 97.19 90 GLY A C 1
ATOM 708 O O . GLY A 1 90 ? -3.863 -7.717 -12.574 1.00 97.19 90 GLY A O 1
ATOM 709 N N . ARG A 1 91 ? -4.980 -5.798 -12.305 1.00 97.19 91 ARG A N 1
ATOM 710 C CA . ARG A 1 91 ? -4.078 -4.981 -13.140 1.00 97.19 91 ARG A CA 1
ATOM 711 C C . ARG A 1 91 ? -2.868 -4.473 -12.355 1.00 97.19 91 ARG A C 1
ATOM 713 O O . ARG A 1 91 ? -2.735 -3.279 -12.090 1.00 97.19 91 ARG A O 1
ATOM 720 N N . TYR A 1 92 ? -1.982 -5.390 -11.995 1.00 98.38 92 TYR A N 1
ATOM 721 C CA . TYR A 1 92 ? -0.709 -5.091 -11.347 1.00 98.38 92 TYR A CA 1
ATOM 722 C C . TYR A 1 92 ? 0.370 -6.062 -11.828 1.00 98.38 92 TYR A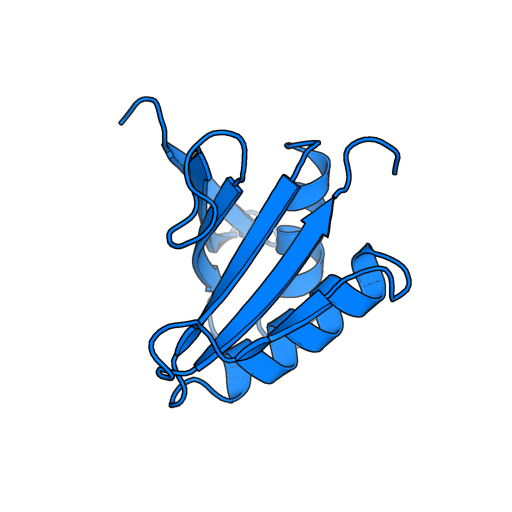 C 1
ATOM 724 O O . TYR A 1 92 ? 0.074 -7.141 -12.336 1.00 98.38 92 TYR A O 1
ATOM 732 N N . LEU A 1 93 ? 1.630 -5.675 -11.663 1.00 98.12 93 LEU A N 1
ATOM 733 C CA . LEU A 1 93 ? 2.773 -6.552 -11.878 1.00 98.12 93 LEU A CA 1
ATOM 734 C C . LEU A 1 93 ? 3.281 -7.047 -10.531 1.00 98.12 93 LEU A C 1
ATOM 736 O O . LEU A 1 93 ? 3.474 -6.250 -9.614 1.00 98.12 93 LEU A O 1
ATOM 740 N N . GLU A 1 94 ? 3.525 -8.348 -10.433 1.00 98.00 94 GLU A N 1
ATOM 741 C CA . GLU A 1 94 ? 4.234 -8.972 -9.322 1.00 98.00 94 GLU A CA 1
ATOM 742 C C . GLU A 1 94 ? 5.545 -9.554 -9.834 1.00 98.00 94 GLU A C 1
ATOM 744 O O . GLU A 1 94 ? 5.569 -10.274 -10.830 1.00 98.00 94 GLU A O 1
ATOM 749 N N . GLN A 1 95 ? 6.638 -9.242 -9.150 1.00 97.38 95 GLN A N 1
ATOM 750 C CA . GLN A 1 95 ? 7.962 -9.734 -9.503 1.00 97.38 95 GLN A CA 1
ATOM 751 C C . GLN A 1 95 ? 8.848 -9.825 -8.259 1.00 97.38 95 GLN A C 1
ATOM 753 O O . GLN A 1 95 ? 8.589 -9.143 -7.262 1.00 97.38 95 GLN A O 1
ATOM 758 N N . PRO A 1 96 ? 9.930 -10.617 -8.293 1.00 97.44 96 PRO A N 1
ATOM 759 C CA . PRO A 1 96 ? 10.979 -10.504 -7.296 1.00 97.44 96 PRO A CA 1
ATOM 760 C C . PRO A 1 96 ? 11.522 -9.073 -7.247 1.00 97.44 96 PRO A C 1
ATOM 762 O O . PRO A 1 96 ? 11.599 -8.371 -8.264 1.00 97.44 96 PRO A O 1
ATOM 765 N N . ARG A 1 97 ? 11.924 -8.632 -6.056 1.00 96.19 97 ARG A N 1
ATOM 766 C CA . ARG A 1 97 ? 12.696 -7.397 -5.922 1.00 96.19 97 ARG A CA 1
ATOM 767 C C . ARG A 1 97 ? 14.012 -7.530 -6.702 1.00 96.19 97 ARG A C 1
ATOM 769 O O . ARG A 1 97 ? 14.585 -8.619 -6.701 1.00 96.19 97 ARG A O 1
ATOM 776 N N . PRO A 1 98 ? 14.541 -6.442 -7.292 1.00 95.44 98 PRO A N 1
ATOM 777 C CA . PRO A 1 98 ? 15.823 -6.474 -8.002 1.00 95.44 98 PRO A CA 1
ATOM 778 C C . PRO A 1 98 ? 17.012 -6.992 -7.178 1.00 95.44 98 PRO A C 1
ATOM 780 O O . PRO A 1 98 ? 17.955 -7.528 -7.743 1.00 95.44 98 PRO A O 1
ATOM 783 N N . ASP A 1 99 ? 16.966 -6.858 -5.850 1.00 95.69 99 ASP A N 1
ATOM 784 C CA . ASP A 1 99 ? 17.993 -7.367 -4.932 1.00 95.69 99 ASP A CA 1
ATOM 785 C C . ASP A 1 99 ? 17.796 -8.841 -4.527 1.00 95.69 99 ASP A C 1
ATOM 787 O O . ASP A 1 99 ? 18.584 -9.375 -3.753 1.00 95.69 99 ASP A O 1
ATOM 791 N N . GLY A 1 100 ? 16.739 -9.506 -5.005 1.00 94.88 100 GLY A N 1
ATOM 792 C CA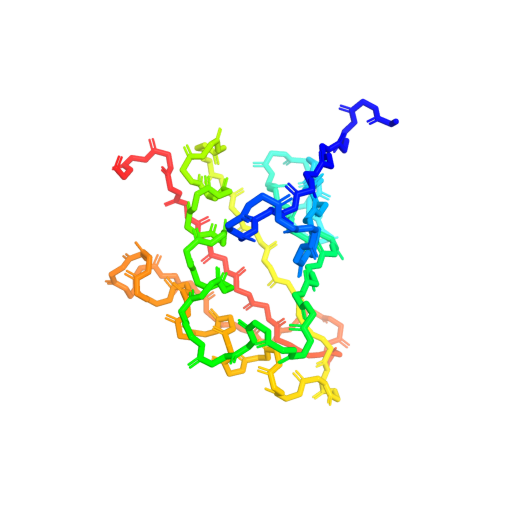 . GLY A 1 100 ? 16.394 -10.882 -4.636 1.00 94.88 100 GLY A CA 1
ATOM 793 C C . GLY A 1 100 ? 15.865 -11.041 -3.206 1.00 94.88 100 GLY A C 1
ATOM 794 O O . GLY A 1 100 ? 15.537 -12.151 -2.789 1.00 94.88 100 GLY A O 1
ATOM 795 N N . LEU A 1 101 ? 15.723 -9.952 -2.443 1.00 95.75 101 LEU A N 1
ATOM 796 C CA . LEU A 1 101 ? 15.369 -9.987 -1.020 1.00 95.75 101 LEU A CA 1
ATOM 797 C C . LEU A 1 101 ? 13.865 -9.820 -0.781 1.00 95.75 101 LEU A C 1
ATOM 799 O O . LEU A 1 101 ? 13.443 -9.179 0.187 1.00 95.75 101 LEU A O 1
ATOM 803 N N . GLY A 1 102 ? 13.048 -10.392 -1.665 1.00 96.44 102 GLY A N 1
ATOM 804 C CA . GLY A 1 102 ? 11.608 -10.542 -1.481 1.00 96.44 102 GLY A CA 1
ATOM 805 C C . GLY A 1 102 ? 10.792 -10.199 -2.721 1.00 96.44 102 GLY A C 1
ATOM 806 O O . GLY A 1 102 ? 11.273 -10.324 -3.844 1.00 96.44 102 GLY A O 1
ATOM 807 N N . THR A 1 103 ? 9.547 -9.778 -2.512 1.00 97.62 103 THR A N 1
ATOM 808 C CA . THR A 1 103 ? 8.569 -9.538 -3.587 1.00 97.62 103 THR A CA 1
ATOM 809 C C . THR A 1 103 ? 8.299 -8.050 -3.751 1.00 97.62 103 THR A C 1
ATOM 811 O O . THR A 1 103 ? 8.401 -7.275 -2.795 1.00 97.62 103 THR A O 1
ATOM 814 N N . MET A 1 104 ? 7.991 -7.653 -4.978 1.00 98.12 104 MET A N 1
ATOM 815 C CA . MET A 1 104 ? 7.610 -6.307 -5.356 1.00 98.12 104 MET A CA 1
ATOM 816 C C . MET A 1 104 ? 6.339 -6.332 -6.203 1.00 98.12 104 MET A C 1
ATOM 818 O O . MET A 1 104 ? 6.213 -7.126 -7.136 1.00 98.12 104 MET A O 1
ATOM 822 N N . HIS A 1 105 ? 5.438 -5.403 -5.909 1.00 98.38 105 HIS A N 1
ATOM 823 C CA . HIS A 1 105 ? 4.218 -5.149 -6.661 1.00 98.38 105 HIS A CA 1
ATOM 824 C C . HIS A 1 105 ? 4.251 -3.753 -7.260 1.00 98.38 105 HIS A C 1
ATOM 826 O O . HIS A 1 105 ? 4.625 -2.807 -6.567 1.00 98.38 105 HIS A O 1
ATOM 832 N N . ARG A 1 106 ? 3.825 -3.605 -8.515 1.00 98.38 106 ARG A N 1
ATOM 833 C CA . ARG A 1 106 ? 3.679 -2.299 -9.171 1.00 98.38 106 ARG A CA 1
ATOM 834 C C . ARG A 1 106 ? 2.325 -2.159 -9.843 1.00 98.38 106 ARG A C 1
ATOM 836 O O . ARG A 1 106 ? 1.856 -3.091 -10.490 1.00 98.38 106 ARG A O 1
ATOM 843 N N . PHE A 1 107 ? 1.725 -0.983 -9.722 1.00 98.31 107 PHE A N 1
ATOM 844 C CA . PHE A 1 107 ? 0.488 -0.631 -10.415 1.00 98.31 107 PHE A CA 1
ATOM 845 C C . PHE A 1 107 ? 0.379 0.886 -10.604 1.00 98.31 107 PHE A C 1
ATOM 847 O O . PHE A 1 107 ? 1.145 1.651 -10.020 1.00 98.31 107 PHE A O 1
ATOM 854 N N . ASP A 1 108 ? -0.575 1.314 -11.426 1.00 98.06 108 ASP A N 1
ATOM 855 C CA . ASP A 1 108 ? -0.915 2.720 -11.641 1.00 98.06 108 ASP A CA 1
ATOM 856 C C . ASP A 1 108 ? -2.423 2.897 -11.428 1.00 98.06 108 ASP A C 1
ATOM 858 O O . ASP A 1 108 ? -3.227 2.221 -12.075 1.00 98.06 108 ASP A O 1
ATOM 862 N N . ASN A 1 109 ? -2.805 3.762 -10.486 1.00 97.62 109 ASN A N 1
ATOM 863 C CA . ASN A 1 109 ? -4.201 4.070 -10.175 1.00 97.62 109 ASN A CA 1
ATOM 864 C C . ASN A 1 109 ? -4.619 5.486 -10.605 1.00 97.62 109 ASN A C 1
ATOM 866 O O . ASN A 1 109 ? -5.670 5.956 -10.184 1.00 97.62 109 ASN A O 1
ATOM 870 N N . ALA A 1 110 ? -3.854 6.157 -11.474 1.00 94.19 110 ALA A N 1
ATOM 871 C CA . ALA A 1 110 ? -4.174 7.505 -11.956 1.00 94.19 110 ALA A CA 1
ATOM 872 C C . ALA A 1 110 ? -5.484 7.602 -12.764 1.00 94.19 110 ALA A C 1
ATOM 874 O O . ALA A 1 110 ? -5.988 8.700 -12.982 1.00 94.19 110 ALA A O 1
ATOM 875 N N . ARG A 1 111 ? -6.010 6.472 -13.254 1.00 79.50 111 ARG A N 1
ATOM 876 C CA . ARG A 1 111 ?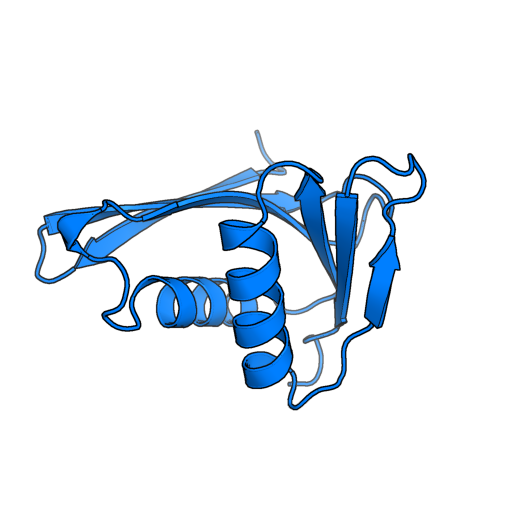 -7.224 6.394 -14.090 1.00 79.50 111 ARG A CA 1
ATOM 877 C C . ARG A 1 111 ? -8.295 5.466 -13.508 1.00 79.50 111 ARG A C 1
ATOM 879 O O . ARG A 1 111 ? -9.095 4.923 -14.267 1.00 79.50 111 ARG A O 1
ATOM 886 N N . ARG A 1 112 ? -8.214 5.178 -12.209 1.00 68.81 112 ARG A N 1
ATOM 887 C CA . ARG A 1 112 ? -9.189 4.325 -11.527 1.00 68.81 112 ARG A CA 1
ATOM 888 C C . ARG A 1 112 ? -10.473 5.090 -11.234 1.00 68.81 112 ARG A C 1
ATOM 890 O O . ARG A 1 112 ? -10.378 6.313 -11.009 1.00 68.81 112 ARG A O 1
#

Solvent-accessible surface area (backbone atoms only — not comparable to full-atom values): 6389 Å² total; per-residue (Å²): 107,98,50,52,50,77,43,78,36,66,55,97,88,37,86,38,38,36,40,31,38,30,66,41,16,94,86,75,29,74,84,19,28,22,62,81,42,78,48,68,43,77,92,55,57,98,67,58,48,69,51,54,52,52,49,52,53,50,71,75,54,66,34,39,39,40,41,73,39,49,61,88,43,54,69,58,48,56,49,48,54,53,42,51,33,64,73,50,73,59,61,58,48,77,44,68,31,96,84,67,60,20,43,28,39,38,39,68,48,69,85,111

Secondary structure (DSSP, 8-state):
-TTEEEEEEEETTEEEEEEEEEEEETTTEEEEEEEEEEEE-GGGTTSSHHHHHHHHHHHHS-SEEEEEEETT-HHHHHHHHHHHHHHHTT--EEEE-TTSSEEEEEEE-TT-

Radius of gyration: 13.56 Å; Cα contacts (8 Å, |Δi|>4): 184; chains: 1; bounding box: 32×31×33 Å

Sequence (112 aa):
DPKRTSFLVYVDGALAGFVLVRDGARFAGVGTREISEFFVLRRHRRQGVGGEVARCVFDMFPGKWELTQITSNVAAQVFWRQVIAAYTGGRYLEQPRPDGLGTMHRFDNARR